Protein AF-J1ENU1-F1 (afdb_monomer)

Radius of gyration: 27.61 Å; Cα contacts (8 Å, |Δi|>4): 133; chains: 1; bounding box: 71×24×98 Å

pLDDT: mean 87.25, std 12.71, range [42.47, 97.62]

Mean predicted aligned error: 8.46 Å

Nearest PDB structures (foldseek):
  3ja6-assembly1_H  TM=2.314E-01  e=5.678E+00  Escherichia coli
  8sfn-assembly1_A  TM=2.269E-01  e=7.300E+00  Acidaminococcus sp. BV3L6

Secondary structure (DSSP, 8-state):
-----PPP---THHHHHHHHHHHHHHHHHHHHHHHHHHHHHHHHHHHHHHHHHHHHHHHHHHHHHHHHHHH--HHHHHHHHHHTHHHHHHHHHHIIIII-SS--HHHHHHHHHHTT--HHHHHHHHHHHHHHTTSHHHHHHHHHHHHHTT-

Structure (mmCIF, N/CA/C/O backbone):
data_AF-J1ENU1-F1
#
_entry.id   AF-J1ENU1-F1
#
loop_
_atom_site.group_PDB
_atom_site.id
_atom_site.type_symbol
_atom_site.label_atom_id
_atom_site.label_alt_id
_atom_site.label_comp_id
_atom_site.label_asym_id
_atom_site.label_entity_id
_atom_site.label_seq_id
_atom_site.pdbx_PDB_ins_code
_atom_site.Cartn_x
_atom_site.Cartn_y
_atom_site.Cartn_z
_atom_site.occupancy
_atom_site.B_iso_or_equiv
_atom_site.auth_seq_id
_atom_site.auth_comp_id
_atom_site.auth_asym_id
_atom_site.auth_atom_id
_atom_site.pdbx_PDB_model_num
ATOM 1 N N . MET A 1 1 ? 49.859 5.579 -69.160 1.00 42.47 1 MET A N 1
ATOM 2 C CA . MET A 1 1 ? 50.572 5.593 -67.866 1.00 42.47 1 MET A CA 1
ATOM 3 C C . MET A 1 1 ? 49.519 5.815 -66.788 1.00 42.47 1 MET A C 1
ATOM 5 O O . MET A 1 1 ? 48.683 6.680 -66.989 1.00 42.47 1 MET A O 1
ATOM 9 N N . SER A 1 2 ? 49.506 4.920 -65.799 1.00 47.88 2 SER A N 1
ATOM 10 C CA . SER A 1 2 ? 48.496 4.591 -64.773 1.00 47.88 2 SER A CA 1
ATOM 11 C C . SER A 1 2 ? 47.288 5.507 -64.508 1.00 47.88 2 SER A C 1
ATOM 13 O O . SER A 1 2 ? 47.422 6.687 -64.205 1.00 47.88 2 SER A O 1
ATOM 15 N N . ASP A 1 3 ? 46.131 4.842 -64.508 1.00 66.38 3 ASP A N 1
ATOM 16 C CA . ASP A 1 3 ? 44.854 5.157 -63.857 1.00 66.38 3 ASP A CA 1
ATOM 17 C C . ASP A 1 3 ? 44.991 5.217 -62.319 1.00 66.38 3 ASP A C 1
ATOM 19 O O . ASP A 1 3 ? 45.797 4.472 -61.753 1.00 66.38 3 ASP A O 1
ATOM 23 N N . ALA A 1 4 ? 44.198 6.078 -61.670 1.00 53.41 4 ALA A N 1
ATOM 24 C CA . ALA A 1 4 ? 43.831 6.009 -60.250 1.00 53.41 4 ALA A CA 1
ATOM 25 C C . ALA A 1 4 ? 42.653 6.967 -59.967 1.00 53.41 4 ALA A C 1
ATOM 27 O O . ALA A 1 4 ? 42.823 8.081 -59.471 1.00 53.41 4 ALA A O 1
ATOM 28 N N . ARG A 1 5 ? 41.431 6.543 -60.309 1.00 57.47 5 ARG A N 1
ATOM 29 C CA . ARG A 1 5 ? 40.201 7.157 -59.783 1.00 57.47 5 ARG A CA 1
ATOM 30 C C . ARG A 1 5 ? 40.070 6.837 -58.290 1.00 57.47 5 ARG A C 1
ATOM 32 O O . ARG A 1 5 ? 39.742 5.712 -57.926 1.00 57.47 5 ARG A O 1
ATOM 39 N N . GLU A 1 6 ? 40.294 7.831 -57.439 1.00 58.16 6 GLU A N 1
ATOM 40 C CA . GLU A 1 6 ? 39.913 7.801 -56.020 1.00 58.16 6 GLU A CA 1
ATOM 41 C C . GLU A 1 6 ? 38.383 7.599 -55.892 1.00 58.16 6 GLU A C 1
ATOM 43 O O . GLU A 1 6 ? 37.619 8.348 -56.513 1.00 58.16 6 GLU A O 1
ATOM 48 N N . PRO A 1 7 ? 37.888 6.597 -55.138 1.00 55.78 7 PRO A N 1
ATOM 49 C CA . PRO A 1 7 ? 36.453 6.369 -55.004 1.00 55.78 7 PRO A CA 1
ATOM 50 C C . PRO A 1 7 ? 35.785 7.436 -54.112 1.00 55.78 7 PRO A C 1
ATOM 52 O O . PRO A 1 7 ? 36.344 7.840 -53.090 1.00 55.78 7 PRO A O 1
ATOM 55 N N . PRO A 1 8 ? 34.556 7.876 -54.445 1.00 55.22 8 PRO A N 1
ATOM 56 C CA . PRO A 1 8 ? 33.894 8.966 -53.746 1.00 55.22 8 PRO A CA 1
ATOM 57 C C . PRO A 1 8 ? 33.355 8.525 -52.376 1.00 55.22 8 PRO A C 1
ATOM 59 O O . PRO A 1 8 ? 32.532 7.619 -52.267 1.00 55.22 8 PRO A O 1
ATOM 62 N N . GLY A 1 9 ? 33.788 9.230 -51.329 1.00 61.16 9 GLY A N 1
ATOM 63 C CA . GLY A 1 9 ? 32.949 9.623 -50.192 1.00 61.16 9 GLY A CA 1
ATOM 64 C C . GLY A 1 9 ? 32.223 8.524 -49.411 1.00 61.16 9 GLY A C 1
ATOM 65 O O . GLY A 1 9 ? 31.003 8.576 -49.273 1.00 61.16 9 GLY A O 1
ATOM 66 N N . GLN A 1 10 ? 32.948 7.602 -48.777 1.00 56.31 10 GLN A N 1
ATOM 67 C CA . GLN A 1 10 ? 32.407 6.892 -47.610 1.00 56.31 10 GLN A CA 1
ATOM 68 C C . GLN A 1 10 ? 32.664 7.743 -46.361 1.00 56.31 10 GLN A C 1
ATOM 70 O O . GLN A 1 10 ? 33.681 7.608 -45.689 1.00 56.31 10 GLN A O 1
ATOM 75 N N . GLY A 1 11 ? 31.773 8.706 -46.107 1.00 59.53 11 GLY A N 1
ATOM 76 C CA . GLY A 1 11 ? 31.971 9.724 -45.074 1.00 59.53 11 GLY A CA 1
ATOM 77 C C . GLY A 1 11 ? 32.189 9.149 -43.658 1.00 59.53 11 GLY A C 1
ATOM 78 O O . GLY A 1 11 ? 31.540 8.162 -43.292 1.00 59.53 11 GLY A O 1
ATOM 79 N N . PRO A 1 12 ? 33.026 9.802 -42.821 1.00 59.28 12 PRO A N 1
ATOM 80 C CA . PRO A 1 12 ? 33.368 9.367 -41.455 1.00 59.28 12 PRO A CA 1
ATOM 81 C C . PRO A 1 12 ? 32.147 9.160 -40.542 1.00 59.28 12 PRO A C 1
ATOM 83 O O . PRO A 1 12 ? 32.208 8.417 -39.565 1.00 59.28 12 PRO A O 1
ATOM 86 N N . LEU A 1 13 ? 31.011 9.754 -40.909 1.00 59.06 13 LEU A N 1
ATOM 87 C CA . LEU A 1 13 ? 29.732 9.682 -40.210 1.00 59.06 13 LEU A CA 1
ATOM 88 C C . LEU A 1 13 ? 29.166 8.253 -40.105 1.00 59.06 13 LEU A C 1
ATOM 90 O O . LEU A 1 13 ? 28.602 7.900 -39.076 1.00 59.06 13 LEU A O 1
ATOM 94 N N . ARG A 1 14 ? 29.329 7.385 -41.116 1.00 64.81 14 ARG A N 1
ATOM 95 C CA . ARG A 1 14 ? 28.786 6.006 -41.051 1.00 64.81 14 ARG A CA 1
ATOM 96 C C . ARG A 1 14 ? 29.570 5.099 -40.095 1.00 64.81 14 ARG A C 1
ATOM 98 O O . ARG A 1 14 ? 28.992 4.185 -39.511 1.00 64.81 14 ARG A O 1
ATOM 105 N N . SER A 1 15 ? 30.867 5.360 -39.927 1.00 64.56 15 SER A N 1
ATOM 106 C CA . SER A 1 15 ? 31.745 4.601 -39.028 1.00 64.56 15 SER A CA 1
ATOM 107 C C . SER A 1 15 ? 31.544 5.009 -37.565 1.00 64.56 15 SER A C 1
ATOM 109 O O . SER A 1 15 ? 31.404 4.149 -36.695 1.00 64.56 15 SER A O 1
ATOM 111 N N . THR A 1 16 ? 31.423 6.314 -37.290 1.00 74.56 16 THR A N 1
ATOM 112 C CA . THR A 1 16 ? 31.177 6.821 -35.931 1.00 74.56 16 THR A CA 1
ATOM 113 C C . THR A 1 16 ? 29.803 6.409 -35.408 1.00 74.56 16 THR A C 1
ATOM 115 O O . THR A 1 16 ? 29.711 5.922 -34.288 1.00 74.56 16 THR A O 1
ATOM 118 N N . LEU A 1 17 ? 28.746 6.480 -36.227 1.00 75.75 17 LEU A N 1
ATOM 119 C CA . LEU A 1 17 ? 27.407 6.005 -35.848 1.00 75.75 17 LEU A CA 1
ATOM 120 C C . LEU A 1 17 ? 27.382 4.515 -35.458 1.00 75.75 17 LEU A C 1
ATOM 122 O O . LEU A 1 17 ? 26.676 4.143 -34.522 1.00 75.75 17 LEU A O 1
ATOM 126 N N . ARG A 1 18 ? 28.186 3.666 -36.115 1.00 80.19 18 ARG A N 1
ATOM 127 C CA . ARG A 1 18 ? 28.277 2.227 -35.808 1.00 80.19 18 ARG A CA 1
ATOM 128 C C . ARG A 1 18 ? 28.936 1.946 -34.453 1.00 80.19 18 ARG A C 1
ATOM 130 O O . ARG A 1 18 ? 28.594 0.958 -33.811 1.00 80.19 18 ARG A O 1
ATOM 137 N N . ILE A 1 19 ? 29.867 2.800 -34.027 1.00 83.88 19 ILE A N 1
ATOM 138 C CA . ILE A 1 19 ? 30.586 2.673 -32.748 1.00 83.88 19 ILE A CA 1
ATOM 139 C C . ILE A 1 19 ? 29.803 3.337 -31.608 1.00 83.88 19 ILE A C 1
ATOM 141 O O . ILE A 1 19 ? 29.757 2.807 -30.501 1.00 83.88 19 ILE A O 1
ATOM 145 N N . THR A 1 20 ? 29.144 4.466 -31.868 1.00 89.69 20 THR A N 1
ATOM 146 C CA . THR A 1 20 ? 28.418 5.227 -30.842 1.00 89.69 20 THR A CA 1
ATOM 147 C C . THR A 1 20 ? 27.091 4.570 -30.446 1.00 89.69 20 THR A C 1
ATOM 149 O O . THR A 1 20 ? 26.687 4.666 -29.290 1.00 89.69 20 THR A O 1
ATOM 152 N N . TRP A 1 21 ? 26.416 3.859 -31.357 1.00 93.69 21 TRP A N 1
ATOM 153 C CA . TRP A 1 21 ? 25.133 3.203 -31.065 1.00 93.69 21 TRP A CA 1
ATOM 154 C C . TRP A 1 21 ? 25.157 2.207 -29.889 1.00 93.69 21 TRP A C 1
ATOM 156 O O . TRP A 1 21 ? 24.310 2.343 -29.007 1.00 93.69 21 TRP A O 1
ATOM 166 N N . PRO A 1 22 ? 26.093 1.236 -29.795 1.00 94.00 22 PRO A N 1
ATOM 167 C CA . PRO A 1 22 ? 26.141 0.332 -28.643 1.00 94.00 22 PRO A CA 1
ATOM 168 C C . PRO A 1 22 ? 26.414 1.069 -27.325 1.00 94.00 22 PRO A C 1
ATOM 170 O O . PRO A 1 22 ? 25.898 0.661 -26.288 1.00 94.00 22 PRO A O 1
ATOM 173 N N . PHE A 1 23 ? 27.166 2.174 -27.353 1.00 94.06 23 PHE A N 1
ATOM 174 C CA . PHE A 1 23 ? 27.380 3.002 -26.166 1.00 94.06 23 PHE A CA 1
ATOM 175 C C . PHE A 1 23 ? 26.090 3.709 -25.733 1.00 94.06 23 PHE A C 1
ATOM 177 O O . PHE A 1 23 ? 25.726 3.650 -24.562 1.00 94.06 23 PHE A O 1
ATOM 184 N N . LEU A 1 24 ? 25.350 4.302 -26.677 1.00 95.06 24 LEU A N 1
ATOM 185 C CA . LEU A 1 24 ? 24.036 4.894 -26.402 1.00 95.06 24 LEU A CA 1
ATOM 186 C C . LEU A 1 24 ? 23.049 3.852 -25.871 1.00 95.06 24 LEU A C 1
ATOM 188 O O . LEU A 1 24 ? 22.364 4.108 -24.886 1.00 95.06 24 LEU A O 1
ATOM 192 N N . LEU A 1 25 ? 23.018 2.663 -26.476 1.00 96.19 25 LEU A N 1
ATOM 193 C CA . LEU A 1 25 ? 22.193 1.554 -26.009 1.00 96.19 25 LEU A CA 1
ATOM 194 C C . LEU A 1 25 ? 22.558 1.161 -24.574 1.00 96.19 25 LEU A C 1
ATOM 196 O O . LEU A 1 25 ? 21.671 0.984 -23.746 1.00 96.19 25 LEU A O 1
ATOM 200 N N . MET A 1 26 ? 23.850 1.067 -24.258 1.00 96.94 26 MET A N 1
ATOM 201 C CA . MET A 1 26 ? 24.306 0.744 -22.908 1.00 96.94 26 MET A CA 1
ATOM 202 C C . MET A 1 26 ? 23.922 1.826 -21.894 1.00 96.94 26 MET A C 1
ATOM 204 O O . MET A 1 26 ? 23.435 1.494 -20.818 1.00 96.94 26 MET A O 1
ATOM 208 N N . VAL A 1 27 ? 24.066 3.109 -22.239 1.00 96.94 27 VAL A N 1
ATOM 209 C CA . VAL A 1 27 ? 23.625 4.221 -21.382 1.00 96.94 27 VAL A CA 1
ATOM 210 C C . VAL A 1 27 ? 22.114 4.166 -21.146 1.00 96.94 27 VAL A C 1
ATOM 212 O O . VAL A 1 27 ? 21.674 4.318 -20.010 1.00 96.94 27 VAL A O 1
ATOM 215 N N . LEU A 1 28 ? 21.320 3.886 -22.183 1.00 97.44 28 LEU A N 1
ATOM 216 C CA . LEU A 1 28 ? 19.869 3.727 -22.057 1.00 97.44 28 LEU A CA 1
ATOM 217 C C . LEU A 1 28 ? 19.495 2.529 -21.174 1.00 97.44 28 LEU A C 1
ATOM 219 O O . LEU A 1 28 ? 18.604 2.652 -20.337 1.00 97.44 28 LEU A O 1
ATOM 223 N N . LEU A 1 29 ? 20.187 1.395 -21.312 1.00 97.62 29 LEU A N 1
ATOM 224 C CA . LEU A 1 29 ? 19.973 0.215 -20.468 1.00 97.62 29 LEU A CA 1
ATOM 225 C C . LEU A 1 29 ? 20.330 0.489 -19.002 1.00 97.62 29 LEU A C 1
ATOM 227 O O . LEU A 1 29 ? 19.578 0.107 -18.108 1.00 97.62 29 LEU A O 1
ATOM 231 N N . LEU A 1 30 ? 21.445 1.178 -18.748 1.00 97.44 30 LEU A N 1
ATOM 232 C CA . LEU A 1 30 ? 21.849 1.578 -17.399 1.00 97.44 30 LEU A CA 1
ATOM 233 C C . LEU A 1 30 ? 20.842 2.548 -16.779 1.00 97.44 30 LEU A C 1
ATOM 235 O O . LEU A 1 30 ? 20.442 2.353 -15.633 1.00 97.44 30 LEU A O 1
ATOM 239 N N . ALA A 1 31 ? 20.391 3.549 -17.540 1.00 97.62 31 ALA A N 1
ATOM 240 C CA . ALA A 1 31 ? 19.368 4.487 -17.093 1.00 97.62 31 ALA A CA 1
ATOM 241 C C . ALA A 1 31 ? 18.053 3.764 -16.771 1.00 97.62 31 ALA A C 1
ATOM 243 O O . ALA A 1 31 ? 17.496 3.967 -15.697 1.00 97.62 31 ALA A O 1
ATOM 244 N N . ALA A 1 32 ? 17.600 2.859 -17.643 1.00 97.06 32 ALA A N 1
ATOM 245 C CA . ALA A 1 32 ? 16.401 2.058 -17.409 1.00 97.06 32 ALA A CA 1
ATOM 246 C C . ALA A 1 32 ? 16.527 1.177 -16.155 1.00 97.06 32 ALA A C 1
ATOM 248 O O . ALA A 1 32 ? 15.591 1.102 -15.360 1.00 97.06 32 ALA A O 1
ATOM 249 N N . CYS A 1 33 ? 17.688 0.551 -15.941 1.00 97.31 33 CYS A N 1
ATOM 250 C CA . CYS A 1 33 ? 17.962 -0.252 -14.750 1.00 97.31 33 CYS A CA 1
ATOM 251 C C . CYS A 1 33 ? 17.932 0.602 -13.471 1.00 97.31 33 CYS A C 1
ATOM 253 O O . CYS A 1 33 ? 17.268 0.242 -12.498 1.00 97.31 33 CYS A O 1
ATOM 255 N N . ALA A 1 34 ? 18.578 1.771 -13.490 1.00 96.75 34 ALA A N 1
ATOM 256 C CA . ALA A 1 34 ? 18.569 2.709 -12.371 1.00 96.75 34 ALA A CA 1
ATOM 257 C C . ALA A 1 34 ? 17.148 3.202 -12.055 1.00 96.75 34 ALA A C 1
ATOM 259 O O . ALA A 1 34 ? 16.723 3.164 -10.900 1.00 96.75 34 ALA A O 1
ATOM 260 N N . SER A 1 35 ? 16.380 3.596 -13.075 1.00 94.88 35 SER A N 1
ATOM 261 C CA . SER A 1 35 ? 14.980 3.998 -12.917 1.00 94.88 35 SER A CA 1
ATOM 262 C C . SER A 1 35 ? 14.117 2.866 -12.357 1.00 94.88 35 SER A C 1
ATOM 264 O O . SER A 1 35 ? 13.337 3.098 -11.437 1.00 94.88 35 SER A O 1
ATOM 266 N N . GLY A 1 36 ? 14.288 1.636 -12.850 1.00 93.00 36 GLY A N 1
ATOM 267 C CA . GLY A 1 36 ? 13.590 0.462 -12.327 1.00 93.00 36 GLY A CA 1
ATOM 268 C C . GLY A 1 36 ? 13.918 0.193 -10.857 1.00 93.00 36 GLY A C 1
ATOM 269 O O . GLY A 1 36 ? 13.013 -0.033 -10.059 1.00 93.00 36 GLY A O 1
ATOM 270 N N . SER A 1 37 ? 15.192 0.298 -10.469 1.00 93.62 37 SER A N 1
ATOM 271 C CA . SER A 1 37 ? 15.613 0.149 -9.071 1.00 93.62 37 SER A CA 1
ATOM 272 C C . SER A 1 37 ? 14.979 1.201 -8.159 1.00 93.62 37 SER A C 1
ATOM 274 O O . SER A 1 37 ? 14.530 0.869 -7.062 1.00 93.62 37 SER A O 1
ATOM 276 N N . LEU A 1 38 ? 14.926 2.463 -8.597 1.00 93.50 38 LEU A N 1
ATOM 277 C CA . LEU A 1 38 ? 14.278 3.537 -7.839 1.00 93.50 38 LEU A CA 1
ATOM 278 C C . LEU A 1 38 ? 12.770 3.304 -7.710 1.00 93.50 38 LEU A C 1
ATOM 280 O O . LEU A 1 38 ? 12.202 3.531 -6.643 1.00 93.50 38 LEU A O 1
ATOM 284 N N . TYR A 1 39 ? 12.133 2.802 -8.768 1.00 93.44 39 TYR A N 1
ATOM 285 C CA . TYR A 1 39 ? 10.710 2.481 -8.750 1.00 93.44 39 TYR A CA 1
ATOM 286 C C . TYR A 1 39 ? 10.391 1.351 -7.764 1.00 93.44 39 TYR A C 1
ATOM 288 O O . TYR A 1 39 ? 9.486 1.492 -6.944 1.00 93.44 39 TYR A O 1
ATOM 296 N N . VAL A 1 40 ? 11.175 0.266 -7.777 1.00 91.75 40 VAL A N 1
ATOM 297 C CA . VAL A 1 40 ? 11.038 -0.837 -6.810 1.00 91.75 40 VAL A CA 1
ATOM 298 C C . VAL A 1 40 ? 11.233 -0.333 -5.381 1.00 91.75 40 VAL A C 1
ATOM 300 O O . VAL A 1 40 ? 10.439 -0.669 -4.507 1.00 91.75 40 VAL A O 1
ATOM 303 N N . LEU A 1 41 ? 12.244 0.505 -5.136 1.00 92.44 41 LEU A N 1
ATOM 304 C CA . LEU A 1 41 ? 12.476 1.083 -3.812 1.00 92.44 41 LEU A CA 1
ATOM 305 C C . LEU A 1 41 ? 11.284 1.930 -3.342 1.00 92.44 41 LEU A C 1
ATOM 307 O O . LEU A 1 41 ? 10.864 1.805 -2.191 1.00 92.44 41 LEU A O 1
ATOM 311 N N . SER A 1 42 ? 10.714 2.755 -4.227 1.00 92.62 42 SER A N 1
ATOM 312 C CA . SER A 1 42 ? 9.515 3.540 -3.916 1.00 92.62 42 SER A CA 1
ATOM 313 C C . SER A 1 42 ? 8.325 2.641 -3.583 1.00 92.62 42 SER A C 1
ATOM 315 O O . SER A 1 42 ? 7.638 2.875 -2.592 1.00 92.62 42 SER A O 1
ATOM 317 N N . ALA A 1 43 ? 8.134 1.569 -4.352 1.00 93.62 43 ALA A N 1
ATOM 318 C CA . ALA A 1 43 ? 7.052 0.619 -4.141 1.00 93.62 43 ALA A CA 1
ATOM 319 C C . ALA A 1 43 ? 7.181 -0.147 -2.814 1.00 93.62 43 ALA A C 1
ATOM 321 O O . ALA A 1 43 ? 6.200 -0.325 -2.095 1.00 93.62 43 ALA A O 1
ATOM 322 N N . VAL A 1 44 ? 8.396 -0.570 -2.451 1.00 91.88 44 VAL A N 1
ATOM 323 C CA . VAL A 1 44 ? 8.659 -1.223 -1.159 1.00 91.88 44 VAL A CA 1
ATOM 324 C C . VAL A 1 44 ? 8.428 -0.250 -0.004 1.00 91.88 44 VAL A C 1
ATOM 326 O O . VAL A 1 44 ? 7.813 -0.624 0.992 1.00 91.88 44 VAL A O 1
ATOM 329 N N . ARG A 1 45 ? 8.859 1.012 -0.136 1.00 93.00 45 ARG A N 1
ATOM 330 C CA . ARG A 1 45 ? 8.577 2.054 0.864 1.00 93.00 45 ARG A CA 1
ATOM 331 C C . ARG A 1 45 ? 7.071 2.242 1.057 1.00 93.00 45 ARG A C 1
ATOM 333 O O . ARG A 1 45 ? 6.625 2.299 2.200 1.00 93.00 45 ARG A O 1
ATOM 340 N N . ALA A 1 46 ? 6.312 2.313 -0.036 1.00 93.44 46 ALA A N 1
ATOM 341 C CA . ALA A 1 46 ? 4.856 2.413 -0.008 1.00 93.44 46 ALA A CA 1
ATOM 342 C C . ALA A 1 46 ? 4.224 1.234 0.745 1.00 93.44 46 ALA A C 1
ATOM 344 O O . ALA A 1 46 ? 3.410 1.427 1.641 1.00 93.44 46 ALA A O 1
ATOM 345 N N . PHE A 1 47 ? 4.664 0.014 0.434 1.00 92.00 47 PHE A N 1
ATOM 346 C CA . PHE A 1 47 ? 4.171 -1.209 1.063 1.00 92.00 47 PHE A CA 1
ATOM 347 C C . PHE A 1 47 ? 4.416 -1.248 2.574 1.00 92.00 47 PHE A C 1
ATOM 349 O O . PHE A 1 47 ? 3.488 -1.500 3.338 1.00 92.00 47 PHE A O 1
ATOM 356 N N . VAL A 1 48 ? 5.638 -0.942 3.014 1.00 90.94 48 VAL A N 1
ATOM 357 C CA . VAL A 1 48 ? 5.983 -0.928 4.446 1.00 90.94 48 VAL A CA 1
ATOM 358 C C . VAL A 1 48 ? 5.240 0.189 5.187 1.00 90.94 48 VAL A C 1
ATOM 360 O O . VAL A 1 48 ? 4.812 0.003 6.327 1.00 90.94 48 VAL A O 1
ATOM 363 N N . ALA A 1 49 ? 5.053 1.350 4.550 1.00 91.31 49 ALA A N 1
ATOM 364 C CA . ALA A 1 49 ? 4.255 2.432 5.121 1.00 91.31 49 ALA A CA 1
ATOM 365 C C . ALA A 1 49 ? 2.791 2.002 5.326 1.00 91.31 49 ALA A C 1
ATOM 367 O O . ALA A 1 49 ? 2.261 2.181 6.424 1.00 91.31 49 ALA A O 1
ATOM 368 N N . GLY A 1 50 ? 2.181 1.367 4.320 1.00 91.50 50 GLY A N 1
ATOM 369 C CA . GLY A 1 50 ? 0.837 0.796 4.417 1.00 91.50 50 GLY A CA 1
ATOM 370 C C . GLY A 1 50 ? 0.717 -0.266 5.514 1.00 91.50 50 GLY A C 1
ATOM 371 O O . GLY A 1 50 ? -0.192 -0.206 6.334 1.00 91.50 50 GLY A O 1
ATOM 372 N N . GLU A 1 51 ? 1.677 -1.189 5.621 1.00 90.12 51 GLU A N 1
ATOM 373 C CA . GLU A 1 51 ? 1.684 -2.214 6.678 1.00 90.12 51 GLU A CA 1
ATOM 374 C C . GLU A 1 51 ? 1.733 -1.609 8.094 1.00 90.12 51 GLU A C 1
ATOM 376 O O . GLU A 1 51 ? 1.063 -2.086 9.019 1.00 90.12 51 GLU A O 1
ATOM 381 N N . SER A 1 52 ? 2.510 -0.538 8.269 1.00 91.94 52 SER A N 1
ATOM 382 C CA . SER A 1 52 ? 2.596 0.192 9.535 1.00 91.94 52 SER A CA 1
ATOM 383 C C . SER A 1 52 ? 1.254 0.831 9.911 1.00 91.94 52 SER A C 1
ATOM 385 O O . SER A 1 52 ? 0.805 0.702 11.056 1.00 91.94 52 SER A O 1
ATOM 387 N N . LEU A 1 53 ? 0.581 1.462 8.941 1.00 91.56 53 LEU A N 1
ATOM 388 C CA . LEU A 1 53 ? -0.750 2.052 9.118 1.00 91.56 53 LEU A CA 1
ATOM 389 C C . LEU A 1 53 ? -1.790 0.986 9.465 1.00 91.56 53 LEU A C 1
ATOM 391 O O . LEU A 1 53 ? -2.516 1.143 10.448 1.00 91.56 53 LEU A O 1
ATOM 395 N N . TRP A 1 54 ? -1.791 -0.132 8.739 1.00 91.62 54 TRP A N 1
ATOM 396 C CA . TRP A 1 54 ? -2.664 -1.270 9.011 1.00 91.62 54 TRP A CA 1
ATOM 397 C C . TRP A 1 54 ? -2.487 -1.794 10.440 1.00 91.62 54 TRP A C 1
ATOM 399 O O . TRP A 1 54 ? -3.455 -1.933 11.190 1.00 91.62 54 TRP A O 1
ATOM 409 N N . THR A 1 55 ? -1.237 -2.026 10.856 1.00 90.31 55 THR A N 1
ATOM 410 C CA . THR A 1 55 ? -0.913 -2.551 12.192 1.00 90.31 55 THR A CA 1
ATOM 411 C C . THR A 1 55 ? -1.355 -1.591 13.291 1.00 90.31 55 THR A C 1
ATOM 413 O O . THR A 1 55 ? -1.860 -2.017 14.333 1.00 90.31 55 THR A O 1
ATOM 416 N N . LYS A 1 56 ? -1.167 -0.286 13.077 1.00 93.12 56 LYS A N 1
ATOM 417 C CA . LYS A 1 56 ? -1.626 0.745 14.007 1.00 93.12 56 LYS A CA 1
ATOM 418 C C . LYS A 1 56 ? -3.153 0.760 14.097 1.00 93.12 56 LYS A C 1
ATOM 420 O O . LYS A 1 56 ? -3.681 0.660 15.200 1.00 93.12 56 LYS A O 1
ATOM 425 N N . GLY A 1 57 ? -3.847 0.817 12.960 1.00 92.69 57 GLY A N 1
ATOM 426 C CA . GLY A 1 57 ? -5.311 0.829 12.904 1.00 92.69 57 GLY A CA 1
ATOM 427 C C . GLY A 1 57 ? -5.930 -0.401 13.567 1.00 92.69 57 GLY A C 1
ATOM 428 O O . GLY A 1 57 ? -6.860 -0.272 14.358 1.00 92.69 57 GLY A O 1
ATOM 429 N N . GLN A 1 58 ? -5.360 -1.589 13.338 1.00 93.50 58 GLN A N 1
ATOM 430 C CA . GLN A 1 58 ? -5.795 -2.823 13.994 1.00 93.50 58 GLN A CA 1
ATOM 431 C C . GLN A 1 58 ? -5.636 -2.749 15.521 1.00 93.50 58 GLN A C 1
ATOM 433 O O . GLN A 1 58 ? -6.573 -3.070 16.255 1.00 93.50 58 GLN A O 1
ATOM 438 N N . LYS A 1 59 ? -4.465 -2.325 16.015 1.00 94.62 59 LYS A N 1
ATOM 439 C CA . LYS A 1 59 ? -4.205 -2.208 17.460 1.00 94.62 59 LYS A CA 1
ATOM 440 C C . LYS A 1 59 ? -5.139 -1.200 18.122 1.00 94.62 59 LYS A C 1
ATOM 442 O O . LYS A 1 59 ? -5.716 -1.507 19.164 1.00 94.62 59 LYS A O 1
ATOM 447 N N . ASP A 1 60 ? -5.319 -0.039 17.500 1.00 95.31 60 ASP A N 1
ATOM 448 C CA . ASP A 1 60 ? -6.216 1.005 17.995 1.00 95.31 60 ASP A CA 1
ATOM 449 C C . ASP A 1 60 ? -7.671 0.511 18.000 1.00 95.31 60 ASP A C 1
ATOM 451 O O . ASP A 1 60 ? -8.393 0.708 18.978 1.00 95.31 60 ASP A O 1
ATOM 455 N N . ALA A 1 61 ? -8.097 -0.204 16.955 1.00 94.31 61 ALA A N 1
ATOM 456 C CA . ALA A 1 61 ? -9.429 -0.789 16.885 1.00 94.31 61 ALA A CA 1
ATOM 457 C C . ALA A 1 61 ? -9.673 -1.783 18.032 1.00 94.31 61 ALA A C 1
ATOM 459 O O . ALA A 1 61 ? -10.667 -1.659 18.747 1.00 94.31 61 ALA A O 1
ATOM 460 N N . ILE A 1 62 ? -8.749 -2.719 18.267 1.00 94.56 62 ILE A N 1
ATOM 461 C CA . ILE A 1 62 ? -8.862 -3.681 19.375 1.00 94.56 62 ILE A CA 1
ATOM 462 C C . ILE A 1 62 ? -8.938 -2.949 20.720 1.00 94.56 62 ILE A C 1
ATOM 464 O O . ILE A 1 62 ? -9.812 -3.250 21.530 1.00 94.56 62 ILE A O 1
ATOM 468 N N . TYR A 1 63 ? -8.075 -1.953 20.940 1.00 96.31 63 TYR A N 1
ATOM 469 C CA . TYR A 1 63 ? -8.063 -1.167 22.174 1.00 96.31 63 TYR A CA 1
ATOM 470 C C . TYR A 1 63 ? -9.402 -0.462 22.436 1.00 96.31 63 TYR A C 1
ATOM 472 O O . TYR A 1 63 ? -9.956 -0.539 23.535 1.00 96.31 63 TYR A O 1
ATOM 480 N N . PHE A 1 64 ? -9.950 0.223 21.431 1.00 96.62 64 PHE A N 1
ATOM 481 C CA . PHE A 1 64 ? -11.208 0.948 21.593 1.00 96.62 64 PHE A CA 1
ATOM 482 C C . PHE A 1 64 ? -12.419 0.024 21.708 1.00 96.62 64 PHE A C 1
ATOM 484 O O . PHE A 1 64 ? -13.369 0.357 22.422 1.00 96.62 64 PHE A O 1
ATOM 491 N N . LEU A 1 65 ? -12.379 -1.140 21.061 1.00 95.38 65 LEU A N 1
ATOM 492 C CA . LEU A 1 65 ? -13.421 -2.149 21.191 1.00 95.38 65 LEU A CA 1
ATOM 493 C C . LEU A 1 65 ? -13.439 -2.765 22.596 1.00 95.38 65 LEU A C 1
ATOM 495 O O . LEU A 1 65 ? -14.510 -2.871 23.191 1.00 95.38 65 LEU A O 1
ATOM 499 N N . ASP A 1 66 ? -12.273 -3.095 23.154 1.00 96.38 66 ASP A N 1
ATOM 500 C CA . ASP A 1 66 ? -12.140 -3.582 24.533 1.00 96.38 66 ASP A CA 1
ATOM 501 C C . ASP A 1 66 ? -12.661 -2.547 25.541 1.00 96.38 66 ASP A C 1
ATOM 503 O O . ASP A 1 66 ? -13.502 -2.836 26.397 1.00 96.38 66 ASP A O 1
ATOM 507 N N . ARG A 1 67 ? -12.273 -1.280 25.357 1.00 96.12 67 ARG A N 1
ATOM 508 C CA . ARG A 1 67 ? -12.781 -0.175 26.174 1.00 96.12 67 ARG A CA 1
ATOM 509 C C . ARG A 1 67 ? -14.298 -0.023 26.070 1.00 96.12 67 ARG A C 1
ATOM 511 O O . ARG A 1 67 ? -14.946 0.267 27.079 1.00 96.12 67 ARG A O 1
ATOM 518 N N . TYR A 1 68 ? -14.876 -0.192 24.883 1.00 96.38 68 TYR A N 1
ATOM 519 C CA . TYR A 1 68 ? -16.327 -0.175 24.710 1.00 96.38 68 TYR A CA 1
ATOM 520 C C . TYR A 1 68 ? -16.991 -1.343 25.443 1.00 96.38 68 TYR A C 1
ATOM 522 O O . TYR A 1 68 ? -17.956 -1.116 26.167 1.00 96.38 68 TYR A O 1
ATOM 530 N N . ALA A 1 69 ? -16.449 -2.557 25.339 1.00 95.94 69 ALA A N 1
ATOM 531 C CA . ALA A 1 69 ? -16.973 -3.726 26.042 1.00 95.94 69 ALA A CA 1
ATOM 532 C C . ALA A 1 69 ? -16.954 -3.546 27.571 1.00 95.94 69 ALA A C 1
ATOM 534 O O . ALA A 1 69 ? -17.904 -3.930 28.249 1.00 95.94 69 ALA A O 1
ATOM 535 N N . ALA A 1 70 ? -15.911 -2.906 28.109 1.00 96.56 70 ALA A N 1
ATOM 536 C CA . ALA A 1 70 ? -15.784 -2.647 29.541 1.00 96.56 70 ALA A CA 1
ATOM 537 C C . ALA A 1 70 ? -16.686 -1.509 30.056 1.00 96.56 70 ALA A C 1
ATOM 539 O O . ALA A 1 70 ? -17.095 -1.528 31.215 1.00 96.56 70 ALA A O 1
ATOM 540 N N . THR A 1 71 ? -16.966 -0.492 29.233 1.00 95.69 71 THR A N 1
ATOM 541 C CA . THR A 1 71 ? -17.595 0.763 29.702 1.00 95.69 71 THR A CA 1
ATOM 542 C C . THR A 1 71 ? -18.967 1.059 29.101 1.00 95.69 71 THR A C 1
ATOM 544 O O . THR A 1 71 ? -19.673 1.928 29.606 1.00 95.69 71 THR A O 1
ATOM 547 N N . GLY A 1 72 ? -19.333 0.411 27.996 1.00 94.12 72 GLY A N 1
ATOM 548 C CA . GLY A 1 72 ? -20.498 0.765 27.183 1.00 94.12 72 GLY A CA 1
ATOM 549 C C . GLY A 1 72 ? -20.414 2.151 26.524 1.00 94.12 72 GLY A C 1
ATOM 550 O O . GLY A 1 72 ? -21.421 2.635 26.013 1.00 94.12 72 GLY A O 1
ATOM 551 N N . SER A 1 73 ? -19.248 2.813 26.538 1.00 96.00 73 SER A N 1
ATOM 552 C CA . SER A 1 73 ? -19.086 4.204 26.091 1.00 96.00 73 SER A CA 1
ATOM 553 C C . SER A 1 73 ? -19.282 4.375 24.573 1.00 96.00 73 SER A C 1
ATOM 555 O O . SER A 1 73 ? -18.478 3.855 23.793 1.00 96.00 73 SER A O 1
ATOM 557 N N . PRO A 1 74 ? -20.263 5.177 24.120 1.00 95.12 74 PRO A N 1
ATOM 558 C CA . PRO A 1 74 ? -20.455 5.456 22.695 1.00 95.12 74 PRO A CA 1
ATOM 559 C C . PRO A 1 74 ? -19.221 6.075 22.018 1.00 95.12 74 PRO A C 1
ATOM 561 O O . PRO A 1 74 ? -18.940 5.776 20.858 1.00 95.12 74 PRO A O 1
ATOM 564 N N . ASP A 1 75 ? -18.440 6.875 22.749 1.00 96.81 75 ASP A N 1
ATOM 565 C CA . ASP A 1 75 ? -17.217 7.504 22.237 1.00 96.81 75 ASP A CA 1
ATOM 566 C C . ASP A 1 75 ? -16.111 6.482 21.956 1.00 96.81 75 ASP A C 1
ATOM 568 O O . ASP A 1 75 ? -15.351 6.624 20.996 1.00 96.81 75 ASP A O 1
ATOM 572 N N . ALA A 1 76 ? -16.009 5.432 22.779 1.00 95.62 76 ALA A N 1
ATOM 573 C CA . ALA A 1 76 ? -15.080 4.333 22.526 1.00 95.62 76 ALA A CA 1
ATOM 574 C C . ALA A 1 76 ? -15.480 3.581 21.248 1.00 95.62 76 ALA A C 1
ATOM 576 O O . ALA A 1 76 ? -14.633 3.310 20.398 1.00 95.62 76 ALA A O 1
ATOM 577 N N . TYR A 1 77 ? -16.777 3.339 21.048 1.00 95.62 77 TYR A N 1
ATOM 578 C CA . TYR A 1 77 ? -17.269 2.708 19.824 1.00 95.62 77 TYR A CA 1
ATOM 579 C C . TYR A 1 77 ? -17.030 3.567 18.570 1.00 95.62 77 TYR A C 1
ATOM 581 O O . TYR A 1 77 ? -16.615 3.049 17.531 1.00 95.62 77 TYR A O 1
ATOM 589 N N . ALA A 1 78 ? -17.220 4.886 18.661 1.00 97.06 78 ALA A N 1
ATOM 590 C CA . ALA A 1 78 ? -16.912 5.807 17.567 1.00 97.06 78 ALA A CA 1
ATOM 591 C C . ALA A 1 78 ? -15.414 5.790 17.202 1.00 97.06 78 ALA A C 1
ATOM 593 O O . ALA A 1 78 ? -15.062 5.783 16.020 1.00 97.06 78 ALA A O 1
ATOM 594 N N . GLN A 1 79 ? -14.528 5.724 18.201 1.00 96.62 79 GLN A N 1
ATOM 595 C CA . GLN A 1 79 ? -13.083 5.621 17.977 1.00 96.62 79 GLN A CA 1
ATOM 596 C C . GLN A 1 79 ? -12.680 4.278 17.359 1.00 96.62 79 GLN A C 1
ATOM 598 O O . GLN A 1 79 ? -11.897 4.272 16.411 1.00 96.62 79 GLN A O 1
ATOM 603 N N . PHE A 1 80 ? -13.274 3.164 17.799 1.00 95.62 80 PHE A N 1
ATOM 604 C CA . PHE A 1 80 ? -13.122 1.863 17.135 1.00 95.62 80 PHE A CA 1
ATOM 605 C C . PHE A 1 80 ? -13.512 1.946 15.655 1.00 95.62 80 PHE A C 1
ATOM 607 O O . PHE A 1 80 ? -12.745 1.556 14.775 1.00 95.62 80 PHE A O 1
ATOM 614 N N . ARG A 1 81 ? -14.687 2.521 15.374 1.00 95.50 81 ARG A N 1
ATOM 615 C CA . ARG A 1 81 ? -15.231 2.674 14.020 1.00 95.50 81 ARG A CA 1
ATOM 616 C C . ARG A 1 81 ? -14.332 3.481 13.092 1.00 95.50 81 ARG A C 1
ATOM 618 O O . ARG A 1 81 ? -14.358 3.207 11.892 1.00 95.50 81 ARG A O 1
ATOM 625 N N . LYS A 1 82 ? -13.584 4.441 13.639 1.00 94.69 82 LYS A N 1
ATOM 626 C CA . LYS A 1 82 ? -12.571 5.217 12.922 1.00 94.69 82 LYS A CA 1
ATOM 627 C C . LYS A 1 82 ? -11.280 4.419 12.731 1.00 94.69 82 LYS A C 1
ATOM 629 O O . LYS A 1 82 ? -10.769 4.369 11.622 1.00 94.69 82 LYS A O 1
ATOM 634 N N . ALA A 1 83 ? -10.780 3.775 13.784 1.00 94.38 83 ALA A N 1
ATOM 635 C CA . ALA A 1 83 ? -9.524 3.025 13.749 1.00 94.38 83 ALA A CA 1
ATOM 636 C C . ALA A 1 83 ? -9.565 1.822 12.793 1.00 94.38 83 ALA A C 1
ATOM 638 O O . ALA A 1 83 ? -8.575 1.522 12.134 1.00 94.38 83 ALA A O 1
ATOM 639 N N . ILE A 1 84 ? -10.720 1.159 12.681 1.00 94.75 84 ILE A N 1
ATOM 640 C CA . ILE A 1 84 ? -10.894 -0.003 11.801 1.00 94.75 84 ILE A CA 1
ATOM 641 C C . ILE A 1 84 ? -11.052 0.376 10.318 1.00 94.75 84 ILE A C 1
ATOM 643 O O . ILE A 1 84 ? -11.008 -0.501 9.458 1.00 94.75 84 ILE A O 1
ATOM 647 N N . ASP A 1 85 ? -11.240 1.659 9.993 1.00 93.50 85 ASP A N 1
ATOM 648 C CA . ASP A 1 85 ? -11.556 2.085 8.626 1.00 93.50 85 ASP A CA 1
ATOM 649 C C . ASP A 1 85 ? -10.405 1.832 7.646 1.00 93.50 85 ASP A C 1
ATOM 651 O O . ASP A 1 85 ? -10.621 1.214 6.602 1.00 93.50 85 ASP A O 1
ATOM 655 N N . ALA A 1 86 ? -9.182 2.219 8.025 1.00 91.50 86 ALA A N 1
ATOM 656 C CA . ALA A 1 86 ? -7.987 1.990 7.219 1.00 91.50 86 ALA A CA 1
ATOM 657 C C . ALA A 1 86 ? -7.696 0.487 7.006 1.00 91.50 86 ALA A C 1
ATOM 659 O O . ALA A 1 86 ? -7.596 0.072 5.849 1.00 91.50 86 ALA A O 1
ATOM 660 N N . PRO A 1 87 ? -7.694 -0.379 8.048 1.00 93.12 87 PRO A N 1
ATOM 661 C CA . PRO A 1 87 ? -7.584 -1.827 7.861 1.00 93.12 87 PRO A CA 1
ATOM 662 C C . PRO A 1 87 ? -8.626 -2.434 6.912 1.00 93.12 87 PRO A C 1
ATOM 664 O O . PRO A 1 87 ? -8.307 -3.336 6.132 1.00 93.12 87 PRO A O 1
ATOM 667 N N . LEU A 1 88 ? -9.873 -1.948 6.951 1.00 93.94 88 LEU A N 1
ATOM 668 C CA . LEU A 1 88 ? -10.923 -2.394 6.031 1.00 93.94 88 LEU A CA 1
ATOM 669 C C . LEU A 1 88 ? -10.698 -1.889 4.601 1.00 93.94 88 LEU A C 1
ATOM 671 O O . LEU A 1 88 ? -11.001 -2.618 3.655 1.00 93.94 88 LEU A O 1
ATOM 675 N N . GLY A 1 89 ? -10.161 -0.678 4.437 1.00 94.25 89 GLY A N 1
ATOM 676 C CA . GLY A 1 89 ? -9.715 -0.147 3.149 1.00 94.25 89 GLY A CA 1
ATOM 677 C C . GLY A 1 89 ? -8.641 -1.027 2.514 1.00 94.25 89 GLY A C 1
ATOM 678 O O . GLY A 1 89 ? -8.824 -1.506 1.394 1.00 94.25 89 GLY A O 1
ATOM 679 N N . ASP A 1 90 ? -7.586 -1.348 3.265 1.00 92.38 90 ASP A N 1
ATOM 680 C CA . ASP A 1 90 ? -6.507 -2.230 2.802 1.00 92.38 90 ASP A CA 1
ATOM 681 C C . ASP A 1 90 ? -7.007 -3.640 2.469 1.00 92.38 90 ASP A C 1
ATOM 683 O O . ASP A 1 90 ? -6.566 -4.259 1.496 1.00 92.38 90 ASP A O 1
ATOM 687 N N . LYS A 1 91 ? -7.958 -4.169 3.251 1.00 92.56 91 LYS A N 1
ATOM 688 C CA . LYS A 1 91 ? -8.622 -5.441 2.938 1.00 92.56 91 LYS A CA 1
ATOM 689 C C . LYS A 1 91 ? -9.366 -5.365 1.609 1.00 92.56 91 LYS A C 1
ATOM 691 O O . LYS A 1 91 ? -9.153 -6.222 0.754 1.00 92.56 91 LYS A O 1
ATOM 696 N N . ALA A 1 92 ? -10.203 -4.345 1.415 1.00 94.38 92 ALA A N 1
ATOM 697 C CA . ALA A 1 92 ? -10.940 -4.152 0.168 1.00 94.38 92 ALA A CA 1
ATOM 698 C C . ALA A 1 92 ? -9.990 -4.031 -1.034 1.00 94.38 92 ALA A C 1
ATOM 700 O O . ALA A 1 92 ? -10.218 -4.666 -2.063 1.00 94.38 92 ALA A O 1
ATOM 701 N N . ALA A 1 93 ? -8.884 -3.302 -0.867 1.00 94.88 93 ALA A N 1
ATOM 702 C CA . ALA A 1 93 ? -7.869 -3.136 -1.897 1.00 94.88 93 ALA A CA 1
ATOM 703 C C . ALA A 1 93 ? -7.260 -4.472 -2.340 1.00 94.88 93 ALA A C 1
ATOM 705 O O . ALA A 1 93 ? -7.147 -4.761 -3.532 1.00 94.88 93 ALA A O 1
ATOM 706 N N . ARG A 1 94 ? -6.892 -5.316 -1.369 1.00 91.69 94 ARG A N 1
ATOM 707 C CA . ARG A 1 94 ? -6.324 -6.644 -1.630 1.00 91.69 94 ARG A CA 1
ATOM 708 C C . ARG A 1 94 ? -7.317 -7.584 -2.287 1.00 91.69 94 ARG A C 1
ATOM 710 O O . ARG A 1 94 ? -6.930 -8.282 -3.217 1.00 91.69 94 ARG A O 1
ATOM 717 N N . LEU A 1 95 ? -8.569 -7.592 -1.834 1.00 92.50 95 LEU A N 1
ATOM 718 C CA . LEU A 1 95 ? -9.623 -8.406 -2.442 1.00 92.50 95 LEU A CA 1
ATOM 719 C C . LEU A 1 95 ? -9.837 -8.017 -3.912 1.00 92.50 95 LEU A C 1
ATOM 721 O O . LEU A 1 95 ? -9.873 -8.885 -4.785 1.00 92.50 95 LEU A O 1
ATOM 725 N N . ALA A 1 96 ? -9.892 -6.714 -4.199 1.00 94.44 96 ALA A N 1
ATOM 726 C CA . ALA A 1 96 ? -10.014 -6.188 -5.558 1.00 94.44 96 ALA A CA 1
ATOM 727 C C . ALA A 1 96 ? -8.803 -6.538 -6.445 1.00 94.44 96 ALA A C 1
ATOM 729 O O . ALA A 1 96 ? -8.959 -6.856 -7.624 1.00 94.44 96 ALA A O 1
ATOM 730 N N . LEU A 1 97 ? -7.592 -6.500 -5.880 1.00 93.94 97 LEU A N 1
ATOM 731 C CA . LEU A 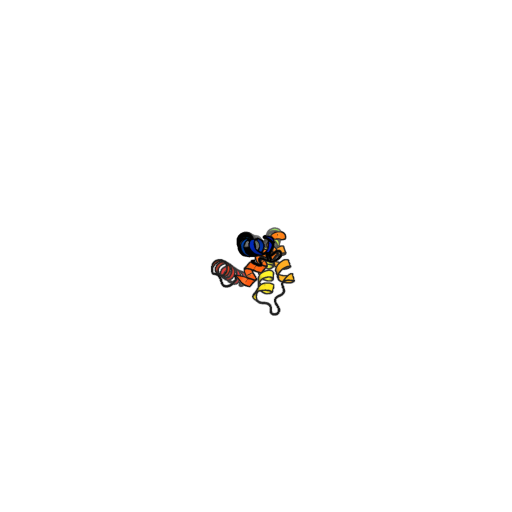1 97 ? -6.353 -6.689 -6.635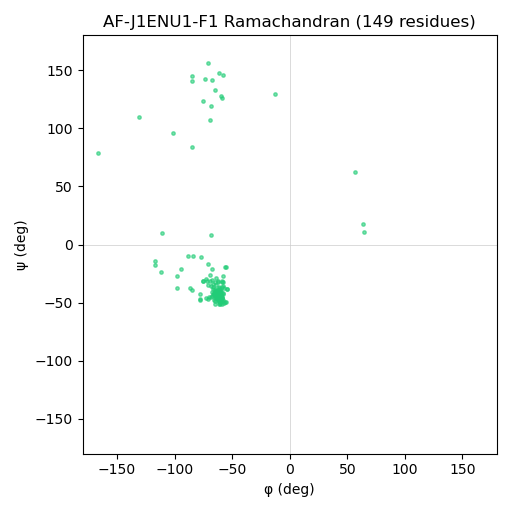 1.00 93.94 97 LEU A CA 1
ATOM 732 C C . LEU A 1 97 ? -5.945 -8.157 -6.829 1.00 93.94 97 LEU A C 1
ATOM 734 O O . LEU A 1 97 ? -5.395 -8.500 -7.874 1.00 93.94 97 LEU A O 1
ATOM 738 N N . LEU A 1 98 ? -6.129 -8.996 -5.807 1.00 89.69 98 LEU A N 1
ATOM 739 C CA . LEU A 1 98 ? -5.538 -10.338 -5.730 1.00 89.69 98 LEU A CA 1
ATOM 740 C C . LEU A 1 98 ? -6.566 -11.468 -5.839 1.00 89.69 98 LEU A C 1
ATOM 742 O O . LEU A 1 98 ? -6.184 -12.578 -6.204 1.00 89.69 98 LEU A O 1
ATOM 746 N N . GLU A 1 99 ? -7.831 -11.209 -5.505 1.00 89.12 99 GLU A N 1
ATOM 747 C CA . GLU A 1 99 ? -8.872 -12.246 -5.420 1.00 89.12 99 GLU A CA 1
ATOM 748 C C . GLU A 1 99 ? -10.015 -12.049 -6.429 1.00 89.12 99 GLU A C 1
ATOM 750 O O . GLU A 1 99 ? -10.782 -12.979 -6.666 1.00 89.12 99 GLU A O 1
ATOM 755 N N . SER A 1 100 ? -10.124 -10.872 -7.053 1.00 89.56 100 SER A N 1
ATOM 756 C CA . SER A 1 100 ? -11.171 -10.575 -8.039 1.00 89.56 100 SER A CA 1
ATOM 757 C C . SER A 1 100 ? -10.790 -11.033 -9.449 1.00 89.56 100 SER A C 1
ATOM 759 O O . SER A 1 100 ? -9.651 -10.851 -9.884 1.00 89.56 100 SER A O 1
ATOM 761 N N . ASP A 1 101 ? -11.768 -11.576 -10.177 1.00 87.31 101 ASP A N 1
ATOM 762 C CA . ASP A 1 101 ? -11.663 -11.912 -11.599 1.00 87.31 101 ASP A CA 1
ATOM 763 C C . ASP A 1 101 ? -12.879 -11.341 -12.363 1.00 87.31 101 ASP A C 1
ATOM 765 O O . ASP A 1 101 ? -14.003 -11.809 -12.147 1.00 87.31 101 ASP A O 1
ATOM 769 N N . PRO A 1 102 ? -12.705 -10.309 -13.214 1.00 90.56 102 PRO A N 1
ATOM 770 C CA . PRO A 1 102 ? -11.442 -9.649 -13.551 1.00 90.56 102 PRO A CA 1
ATOM 771 C C . PRO A 1 102 ? -10.887 -8.793 -12.399 1.00 90.56 102 PRO A C 1
ATOM 773 O O . PRO A 1 102 ? -11.629 -8.312 -11.545 1.00 90.56 102 PRO A O 1
ATOM 776 N N . ILE A 1 103 ? -9.570 -8.561 -12.413 1.00 92.44 103 ILE A N 1
ATOM 777 C CA . ILE A 1 103 ? -8.899 -7.660 -11.462 1.00 92.44 103 ILE A CA 1
ATOM 778 C C . ILE A 1 103 ? -9.476 -6.244 -11.593 1.00 92.44 103 ILE A C 1
ATOM 780 O O . ILE A 1 103 ? -9.439 -5.662 -12.682 1.00 92.44 103 ILE A O 1
ATOM 784 N N . ASP A 1 104 ? -9.909 -5.655 -10.475 1.00 94.75 104 ASP A N 1
ATOM 785 C CA . ASP A 1 104 ? -10.392 -4.273 -10.421 1.00 94.75 104 ASP A CA 1
ATOM 786 C C . ASP A 1 104 ? -9.313 -3.340 -9.853 1.00 94.75 104 ASP A C 1
ATOM 788 O O . ASP A 1 104 ? -9.13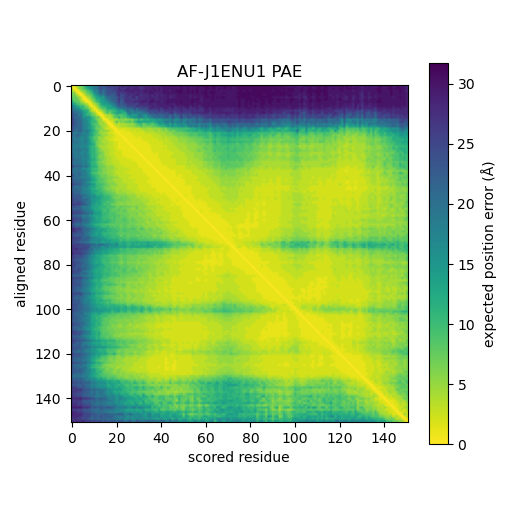9 -3.174 -8.644 1.00 94.75 104 ASP A O 1
ATOM 792 N N . LEU A 1 105 ? -8.563 -2.711 -10.759 1.00 94.44 105 LEU A N 1
ATOM 793 C CA . LEU A 1 105 ? -7.498 -1.780 -10.387 1.00 94.44 105 LEU A CA 1
ATOM 794 C C . LEU A 1 105 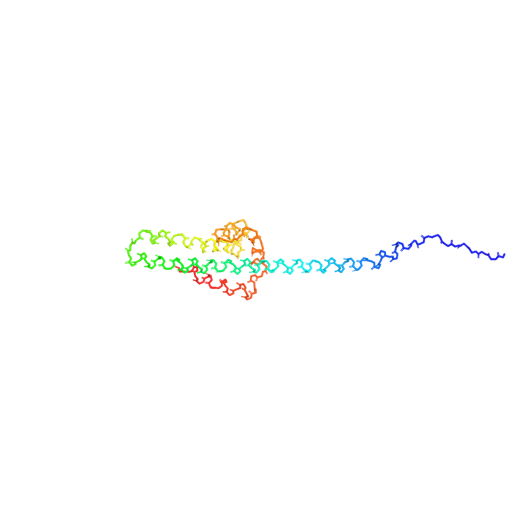? -8.029 -0.479 -9.775 1.00 94.44 105 LEU A C 1
ATOM 796 O O . LEU A 1 105 ? -7.300 0.161 -9.022 1.00 94.44 105 LEU A O 1
ATOM 800 N N . ASN A 1 106 ? -9.253 -0.060 -10.096 1.00 95.50 106 ASN A N 1
ATOM 801 C CA . ASN A 1 106 ? -9.801 1.182 -9.556 1.00 95.50 106 ASN A CA 1
ATOM 802 C C . ASN A 1 106 ? -10.261 0.964 -8.118 1.00 95.50 106 ASN A C 1
ATOM 804 O O . ASN A 1 106 ? -9.823 1.698 -7.234 1.00 95.50 106 ASN A O 1
ATOM 808 N N . ALA A 1 107 ? -11.008 -0.113 -7.865 1.00 95.44 107 ALA A N 1
ATOM 809 C CA . ALA A 1 107 ? -11.362 -0.518 -6.508 1.00 95.44 107 ALA A CA 1
ATOM 810 C C . ALA A 1 107 ? -10.117 -0.787 -5.644 1.00 95.44 107 ALA A C 1
ATOM 812 O O . ALA A 1 107 ? -10.091 -0.422 -4.468 1.00 95.44 107 ALA A O 1
ATOM 813 N N . ALA A 1 108 ? -9.049 -1.354 -6.222 1.00 96.06 108 ALA A N 1
ATOM 814 C CA . ALA A 1 108 ? -7.782 -1.524 -5.512 1.00 96.06 108 ALA A CA 1
ATOM 815 C C . ALA A 1 108 ? -7.174 -0.180 -5.070 1.00 96.06 108 ALA A C 1
ATOM 817 O O . ALA A 1 108 ? -6.791 -0.025 -3.910 1.00 96.06 108 ALA A O 1
ATOM 818 N N . ARG A 1 109 ? -7.111 0.809 -5.971 1.00 96.06 109 ARG A N 1
ATOM 819 C CA . ARG A 1 109 ? -6.594 2.151 -5.652 1.00 96.06 109 ARG A CA 1
ATOM 820 C C . ARG A 1 109 ? -7.439 2.864 -4.605 1.00 96.06 109 ARG A C 1
ATOM 822 O O . ARG A 1 109 ? -6.883 3.445 -3.679 1.00 96.06 109 ARG A O 1
ATOM 829 N N . GLU A 1 110 ? -8.761 2.800 -4.737 1.00 96.19 110 GLU A N 1
ATOM 830 C CA . GLU A 1 110 ? -9.694 3.383 -3.770 1.00 96.19 110 GLU A CA 1
ATOM 831 C C . GLU A 1 110 ? -9.528 2.756 -2.382 1.00 96.19 110 GLU A C 1
ATOM 833 O O . GLU A 1 110 ? -9.477 3.469 -1.379 1.00 96.19 110 GLU A O 1
ATOM 838 N N . GLY A 1 111 ? -9.375 1.431 -2.321 1.00 95.75 111 GLY A N 1
ATOM 839 C CA . GLY A 1 111 ? -9.115 0.720 -1.075 1.00 95.75 111 GLY A CA 1
ATOM 840 C C . GLY A 1 111 ? -7.805 1.157 -0.412 1.00 95.75 111 GLY A C 1
ATOM 841 O O . GLY A 1 111 ? -7.817 1.490 0.770 1.00 95.75 111 GLY A O 1
ATOM 842 N N . PHE A 1 112 ? -6.696 1.234 -1.160 1.00 96.00 112 PHE A N 1
ATOM 843 C CA . PHE A 1 112 ? -5.409 1.677 -0.602 1.00 96.00 112 PHE A CA 1
ATOM 844 C C . PHE A 1 112 ? -5.425 3.147 -0.175 1.00 96.00 112 PHE A C 1
ATOM 846 O O . PHE A 1 112 ? -4.810 3.486 0.836 1.00 96.00 112 PHE A O 1
ATOM 853 N N . ALA A 1 113 ? -6.155 4.008 -0.891 1.00 95.38 113 ALA A N 1
ATOM 854 C CA . ALA A 1 113 ? -6.366 5.395 -0.481 1.00 95.38 113 ALA A CA 1
ATOM 855 C C . ALA A 1 113 ? -7.145 5.481 0.842 1.00 95.38 113 ALA A C 1
ATOM 857 O O . ALA A 1 113 ? -6.796 6.271 1.717 1.00 95.38 113 ALA A O 1
ATOM 858 N N . ARG A 1 114 ? -8.168 4.634 1.022 1.00 94.69 114 ARG A N 1
ATOM 859 C CA . ARG A 1 114 ? -8.893 4.504 2.296 1.00 94.69 114 ARG A CA 1
ATOM 860 C C . ARG A 1 114 ? -8.025 3.909 3.408 1.00 94.69 114 ARG A C 1
ATOM 862 O O . ARG A 1 114 ? -8.192 4.283 4.560 1.00 94.69 114 ARG A O 1
ATOM 869 N N . GLY A 1 115 ? -7.070 3.051 3.055 1.00 92.00 115 GLY A N 1
ATOM 870 C CA . GLY A 1 115 ? -5.987 2.579 3.924 1.00 92.00 115 GLY A CA 1
ATOM 871 C C . GLY A 1 115 ? -4.952 3.648 4.300 1.00 92.00 115 GLY A C 1
ATOM 872 O O . GLY A 1 115 ? -3.925 3.322 4.883 1.00 92.00 115 GLY A O 1
ATOM 873 N N . GLU A 1 116 ? -5.200 4.917 3.956 1.00 93.12 116 GLU A N 1
ATOM 874 C CA . GLU A 1 116 ? -4.339 6.071 4.240 1.00 93.12 116 GLU A CA 1
ATOM 875 C C . GLU A 1 116 ? -2.960 6.021 3.552 1.00 93.12 116 GLU A C 1
ATOM 877 O O . GLU A 1 116 ? -2.053 6.780 3.904 1.00 93.12 116 GLU A O 1
ATOM 882 N N . ASN A 1 117 ? -2.793 5.179 2.523 1.00 92.44 117 ASN A N 1
ATOM 883 C CA . ASN A 1 117 ? -1.588 5.215 1.696 1.00 92.44 117 ASN A CA 1
ATOM 884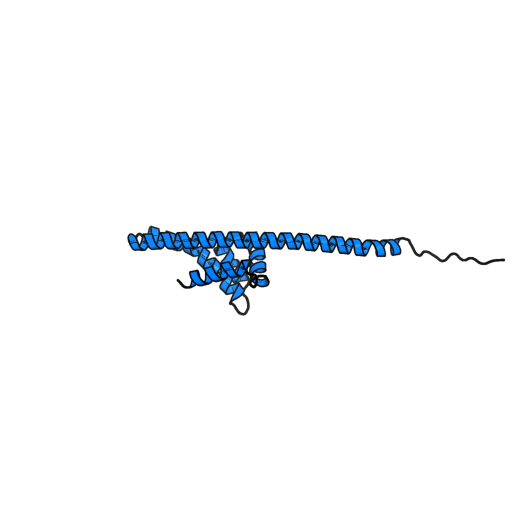 C C . ASN A 1 117 ? -1.529 6.522 0.894 1.00 92.44 117 ASN A C 1
ATOM 886 O O . ASN A 1 117 ? -2.539 7.012 0.381 1.00 92.44 117 ASN A O 1
ATOM 890 N N . HIS A 1 118 ? -0.324 7.079 0.751 1.00 91.75 118 HIS A N 1
ATOM 891 C CA . HIS A 1 118 ? -0.131 8.339 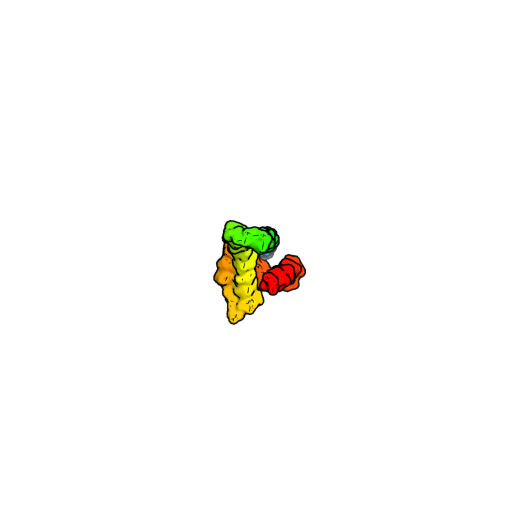0.040 1.00 91.75 118 HIS A CA 1
ATOM 892 C C . HIS A 1 118 ? -0.496 8.189 -1.451 1.00 91.75 118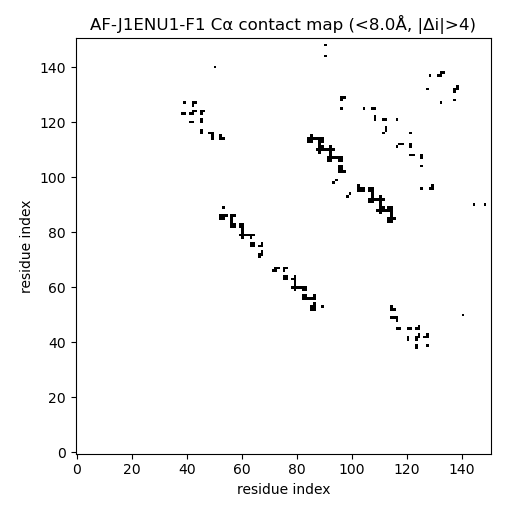 HIS A C 1
ATOM 894 O O . HIS A 1 118 ? -0.017 7.244 -2.077 1.00 91.75 118 HIS A O 1
ATOM 900 N N . PRO A 1 119 ? -1.271 9.107 -2.064 1.00 91.75 119 PRO A N 1
ATOM 901 C CA . PRO A 1 119 ? -1.765 8.946 -3.438 1.00 91.75 119 PRO A CA 1
ATOM 902 C C . PRO A 1 119 ? -0.678 8.686 -4.488 1.00 91.75 119 PRO A C 1
ATOM 904 O O . PRO A 1 119 ? -0.868 7.869 -5.384 1.00 91.75 119 PRO A O 1
ATOM 907 N N . GLU A 1 120 ? 0.479 9.338 -4.348 1.00 91.12 120 GLU A N 1
ATOM 908 C CA . GLU A 1 120 ? 1.628 9.172 -5.257 1.00 91.12 120 GLU A CA 1
ATOM 909 C C . GLU A 1 120 ? 2.277 7.781 -5.165 1.00 91.12 120 GLU A C 1
ATOM 911 O O . GLU A 1 120 ? 2.941 7.331 -6.097 1.00 91.12 120 GLU A O 1
ATOM 916 N N . ASP A 1 121 ? 2.053 7.079 -4.056 1.00 93.19 121 ASP A N 1
ATOM 917 C CA . ASP A 1 121 ? 2.660 5.788 -3.764 1.00 93.19 121 ASP A CA 1
ATOM 918 C C . ASP A 1 121 ? 1.759 4.616 -4.183 1.00 93.19 121 ASP A C 1
ATOM 920 O O . ASP A 1 121 ? 2.261 3.514 -4.435 1.00 93.19 121 ASP A O 1
ATOM 924 N N . ILE A 1 122 ? 0.448 4.852 -4.324 1.00 94.62 122 ILE A N 1
ATOM 925 C CA . ILE A 1 122 ? -0.564 3.815 -4.574 1.00 94.62 122 ILE A CA 1
ATOM 926 C C . ILE A 1 122 ? -0.271 3.035 -5.858 1.00 94.62 122 ILE A C 1
ATOM 928 O O . ILE A 1 122 ? -0.336 1.808 -5.849 1.00 94.62 122 ILE A O 1
ATOM 932 N N . ASP A 1 123 ? 0.076 3.701 -6.960 1.00 94.94 123 ASP A N 1
ATOM 933 C CA . ASP A 1 123 ? 0.338 2.992 -8.220 1.00 94.94 123 ASP A CA 1
ATOM 934 C C . ASP A 1 123 ? 1.552 2.060 -8.108 1.00 94.94 123 ASP A C 1
ATOM 936 O O . ASP A 1 123 ? 1.520 0.928 -8.597 1.00 94.94 123 ASP A O 1
ATOM 940 N N . SER A 1 124 ? 2.605 2.507 -7.415 1.00 93.50 124 SER A N 1
ATOM 941 C CA . SER A 1 124 ? 3.794 1.688 -7.168 1.00 93.50 124 SER A CA 1
ATOM 942 C C . SER A 1 124 ? 3.488 0.499 -6.250 1.00 93.50 124 SER A C 1
ATOM 944 O O . SER A 1 124 ? 3.937 -0.619 -6.516 1.00 93.50 124 SER A O 1
ATOM 946 N N . LEU A 1 125 ? 2.634 0.701 -5.242 1.00 94.19 125 LEU A N 1
ATOM 947 C CA . LEU A 1 125 ? 2.150 -0.340 -4.337 1.00 94.19 125 LEU A CA 1
ATOM 948 C C . LEU A 1 125 ? 1.308 -1.395 -5.068 1.00 94.19 125 LEU A C 1
ATOM 95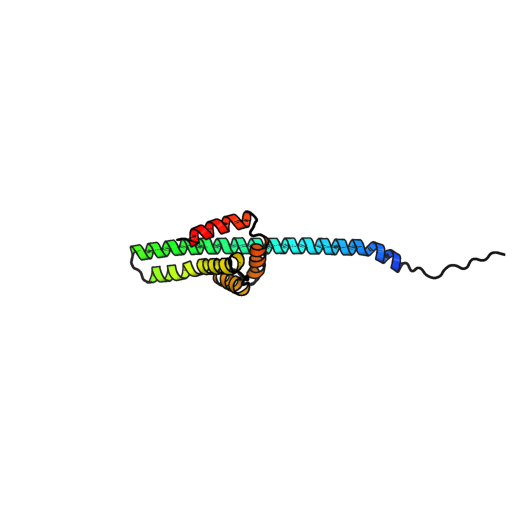0 O O . LEU A 1 125 ? 1.560 -2.593 -4.936 1.00 94.19 125 LEU A O 1
ATOM 954 N N . VAL A 1 126 ? 0.342 -0.963 -5.882 1.00 94.38 126 VAL A N 1
ATOM 955 C CA . VAL A 1 126 ? -0.498 -1.844 -6.708 1.00 94.38 126 VAL A CA 1
ATOM 956 C C . VAL A 1 126 ? 0.366 -2.654 -7.671 1.00 94.38 126 VAL A C 1
ATOM 958 O O . VAL A 1 126 ? 0.172 -3.864 -7.809 1.00 94.38 126 VAL A O 1
ATOM 961 N N . TRP A 1 127 ? 1.350 -2.021 -8.315 1.00 94.69 127 TRP A N 1
ATOM 962 C CA . TRP A 1 127 ? 2.290 -2.717 -9.189 1.00 94.69 127 TRP A CA 1
ATOM 963 C C . TRP A 1 127 ? 3.094 -3.783 -8.430 1.00 94.69 127 TRP A C 1
ATOM 965 O O . TRP A 1 127 ? 3.172 -4.927 -8.888 1.00 94.69 127 TRP A O 1
ATOM 975 N N . LEU A 1 128 ? 3.628 -3.452 -7.250 1.00 92.94 128 LEU A N 1
ATOM 976 C CA . LEU A 1 128 ? 4.377 -4.394 -6.416 1.00 92.94 128 LEU A CA 1
ATOM 977 C C . LEU A 1 128 ? 3.511 -5.584 -6.000 1.00 92.94 128 LEU A C 1
ATOM 979 O O . LEU A 1 128 ? 3.907 -6.727 -6.205 1.00 92.94 128 LEU A O 1
ATOM 983 N N . LEU A 1 129 ? 2.312 -5.346 -5.472 1.00 90.94 129 LEU A N 1
ATOM 984 C CA . LEU A 1 129 ? 1.419 -6.421 -5.039 1.00 90.94 129 LEU A CA 1
ATOM 985 C C . LEU A 1 129 ? 0.950 -7.288 -6.212 1.00 90.94 129 LEU A C 1
ATOM 987 O O . LEU A 1 129 ? 0.794 -8.499 -6.070 1.00 90.94 129 LEU A O 1
ATOM 991 N N . ARG A 1 130 ? 0.785 -6.717 -7.405 1.00 91.12 130 ARG A N 1
ATOM 992 C CA . ARG A 1 130 ? 0.394 -7.486 -8.590 1.00 91.12 130 ARG A CA 1
ATOM 993 C C . ARG A 1 130 ? 1.502 -8.417 -9.081 1.00 91.12 130 ARG A C 1
ATOM 995 O O . ARG A 1 130 ? 1.224 -9.569 -9.407 1.00 91.12 130 ARG A O 1
ATOM 1002 N N . TRP A 1 131 ? 2.737 -7.927 -9.160 1.00 89.75 131 TRP A N 1
ATOM 1003 C CA . TRP A 1 131 ? 3.838 -8.653 -9.807 1.00 89.75 131 TRP A CA 1
ATOM 1004 C C . TRP A 1 131 ? 4.742 -9.405 -8.827 1.00 89.75 131 TRP A C 1
ATOM 1006 O O . TRP A 1 131 ? 5.307 -10.436 -9.187 1.00 89.75 131 TRP A O 1
ATOM 1016 N N . PHE A 1 132 ? 4.842 -8.935 -7.583 1.00 86.56 132 PHE A N 1
ATOM 1017 C CA . PHE A 1 132 ? 5.729 -9.476 -6.551 1.00 86.56 132 PHE A CA 1
ATOM 1018 C C . PHE A 1 132 ? 4.988 -10.172 -5.403 1.00 86.56 132 PHE A C 1
ATOM 1020 O O . PHE A 1 132 ? 5.638 -10.581 -4.442 1.00 86.56 132 PHE A O 1
ATOM 1027 N N . ASN A 1 133 ? 3.670 -10.413 -5.500 1.00 80.69 133 ASN A N 1
ATOM 1028 C CA . ASN A 1 133 ? 2.944 -11.150 -4.451 1.00 80.69 133 ASN A CA 1
ATOM 1029 C C . ASN A 1 133 ? 3.521 -12.533 -4.144 1.00 80.69 133 ASN A C 1
ATOM 1031 O O . ASN A 1 133 ? 3.222 -13.057 -3.086 1.00 80.69 133 ASN A O 1
ATOM 1035 N N . ARG A 1 134 ? 4.326 -13.146 -5.018 1.00 82.00 134 ARG A N 1
ATOM 1036 C CA . ARG A 1 134 ? 4.913 -14.477 -4.779 1.00 82.00 134 ARG A CA 1
ATOM 1037 C C . ARG A 1 134 ? 6.192 -14.456 -3.943 1.00 82.00 134 ARG A C 1
ATOM 1039 O O . ARG A 1 134 ? 6.658 -15.520 -3.551 1.00 82.00 134 ARG A O 1
ATOM 1046 N N . TYR A 1 135 ? 6.767 -13.285 -3.686 1.00 82.50 135 TYR A N 1
ATOM 1047 C CA . TYR A 1 135 ? 7.985 -13.161 -2.890 1.00 82.50 135 TYR A CA 1
ATOM 1048 C C . TYR A 1 135 ? 7.664 -13.114 -1.395 1.00 82.50 135 TYR A C 1
ATOM 1050 O O . TYR A 1 135 ? 6.662 -12.529 -0.982 1.00 82.50 135 TYR A O 1
ATOM 1058 N N . GLU A 1 136 ? 8.539 -13.695 -0.573 1.00 75.38 136 GLU A N 1
ATOM 1059 C CA . GLU A 1 136 ? 8.326 -13.821 0.878 1.00 75.38 136 GLU A CA 1
ATOM 1060 C C . GLU A 1 136 ? 8.104 -12.479 1.579 1.00 75.38 136 GLU A C 1
ATOM 1062 O O . GLU A 1 136 ? 7.237 -12.384 2.445 1.00 75.38 136 GLU A O 1
ATOM 1067 N N . ILE A 1 137 ? 8.821 -11.434 1.147 1.00 74.06 137 ILE A N 1
ATOM 1068 C CA . ILE A 1 137 ? 8.698 -10.073 1.688 1.00 74.06 137 ILE A CA 1
ATOM 1069 C C . ILE A 1 137 ? 7.271 -9.512 1.568 1.00 74.06 137 ILE A C 1
ATOM 1071 O O . ILE A 1 137 ? 6.867 -8.694 2.384 1.00 74.06 137 ILE A O 1
ATOM 1075 N N . VAL A 1 138 ? 6.496 -9.982 0.584 1.00 79.25 138 VAL A N 1
ATOM 1076 C CA . VAL A 1 138 ? 5.089 -9.607 0.387 1.00 79.25 138 VAL A CA 1
ATOM 1077 C C . VAL A 1 138 ? 4.144 -10.654 0.992 1.00 79.25 138 VAL A C 1
ATOM 1079 O O . VAL A 1 138 ? 3.119 -10.302 1.573 1.00 79.25 138 VAL A O 1
ATOM 1082 N N . GLN A 1 139 ? 4.473 -11.948 0.897 1.00 78.69 139 GLN A N 1
ATOM 1083 C CA . GLN A 1 139 ? 3.629 -13.033 1.417 1.00 78.69 139 GLN A CA 1
ATOM 1084 C C . GLN A 1 139 ? 3.478 -13.009 2.938 1.00 78.69 139 GLN A C 1
ATOM 1086 O O . GLN A 1 139 ? 2.379 -13.273 3.424 1.00 78.69 139 GLN A O 1
ATOM 1091 N N . GLN A 1 140 ? 4.542 -12.717 3.693 1.00 77.69 140 GLN A N 1
ATOM 1092 C CA . GLN A 1 140 ? 4.470 -12.761 5.156 1.00 77.69 140 GLN A CA 1
ATOM 1093 C C . GLN A 1 140 ? 3.423 -11.779 5.715 1.00 77.69 140 GLN A C 1
ATOM 1095 O O . GLN A 1 140 ? 2.509 -12.241 6.409 1.00 77.69 140 GLN A O 1
ATOM 1100 N N . PRO A 1 141 ? 3.423 -10.485 5.336 1.00 74.19 141 PRO A N 1
ATOM 1101 C CA . PRO A 1 141 ? 2.348 -9.571 5.722 1.00 74.19 141 PRO A CA 1
ATOM 1102 C C . PRO A 1 141 ? 0.970 -10.019 5.219 1.00 74.19 141 PRO A C 1
ATOM 1104 O O . PRO A 1 141 ? 0.013 -10.028 5.990 1.00 74.19 141 PRO A O 1
ATOM 1107 N N . LEU A 1 142 ? 0.856 -10.505 3.972 1.00 72.94 142 LEU A N 1
ATOM 1108 C CA . LEU A 1 142 ? -0.414 -11.015 3.425 1.00 72.94 142 LEU A CA 1
ATOM 1109 C C . LEU A 1 142 ? -1.001 -12.182 4.242 1.00 72.94 142 LEU A C 1
ATOM 1111 O O . LEU A 1 142 ? -2.222 -12.356 4.293 1.00 72.94 142 LEU A O 1
ATOM 1115 N N . VAL A 1 143 ? -0.164 -13.026 4.852 1.00 74.88 143 VAL A N 1
ATOM 1116 C CA . VAL A 1 143 ? -0.619 -14.100 5.748 1.00 74.88 143 VAL A CA 1
ATOM 1117 C C . VAL A 1 143 ? -1.153 -13.520 7.056 1.00 74.88 143 VAL A C 1
ATOM 1119 O O . VAL A 1 143 ? -2.253 -13.892 7.466 1.00 74.88 143 VAL A O 1
ATOM 1122 N N . HIS A 1 144 ? -0.432 -12.585 7.682 1.00 72.00 144 HIS A N 1
ATOM 1123 C CA . HIS A 1 144 ? -0.886 -11.921 8.908 1.00 72.00 144 HIS A CA 1
ATOM 1124 C C . HIS A 1 144 ? -2.196 -11.160 8.697 1.00 72.00 144 HIS A C 1
ATOM 1126 O O . HIS A 1 144 ? -3.115 -11.277 9.509 1.00 72.00 144 HIS A O 1
ATOM 1132 N N . TRP A 1 145 ? -2.328 -10.474 7.565 1.00 70.94 145 TRP A N 1
ATOM 1133 C CA . TRP A 1 145 ? -3.553 -9.778 7.196 1.00 70.94 145 TRP A CA 1
ATOM 1134 C C . TRP A 1 145 ? -4.725 -10.741 7.008 1.00 70.94 145 TRP A C 1
ATOM 1136 O O . TRP A 1 145 ? -5.789 -10.499 7.562 1.00 70.94 145 TRP A O 1
ATOM 1146 N N . ARG A 1 146 ? -4.537 -11.891 6.343 1.00 72.50 146 ARG A N 1
ATOM 1147 C CA . ARG A 1 146 ? -5.590 -12.923 6.216 1.00 72.50 146 ARG A CA 1
ATOM 1148 C C . ARG A 1 146 ? -6.008 -13.550 7.548 1.00 72.50 146 ARG A C 1
ATOM 1150 O O . ARG A 1 146 ? -7.130 -14.039 7.675 1.00 72.50 146 ARG A O 1
ATOM 1157 N N . VAL A 1 147 ? -5.111 -13.608 8.530 1.00 71.44 147 VAL A N 1
ATOM 1158 C CA . VAL A 1 147 ? -5.464 -14.036 9.892 1.00 71.44 147 VAL A CA 1
ATOM 1159 C C . VAL A 1 147 ? -6.273 -12.944 10.590 1.00 71.44 147 VAL A C 1
ATOM 1161 O O . VAL A 1 147 ? -7.326 -13.253 11.139 1.00 71.44 147 VAL A O 1
ATOM 1164 N N . GLY A 1 148 ? -5.833 -11.685 10.506 1.00 61.78 148 GLY A N 1
ATOM 1165 C CA . GLY A 1 148 ? -6.561 -10.538 11.052 1.00 61.78 148 GLY A CA 1
ATOM 1166 C C . GLY A 1 148 ? -7.933 -10.322 10.409 1.00 61.78 148 GLY A C 1
ATOM 1167 O O . GLY A 1 148 ? -8.861 -9.930 11.092 1.00 61.78 148 GLY A O 1
ATOM 1168 N N . ASP A 1 149 ? -8.092 -10.648 9.126 1.00 70.88 149 ASP A N 1
ATOM 1169 C CA . ASP A 1 149 ? -9.344 -10.494 8.378 1.00 70.88 149 ASP A CA 1
ATOM 1170 C C . ASP A 1 149 ? -10.448 -11.486 8.782 1.00 70.88 149 ASP A C 1
ATOM 1172 O O . ASP A 1 149 ? -11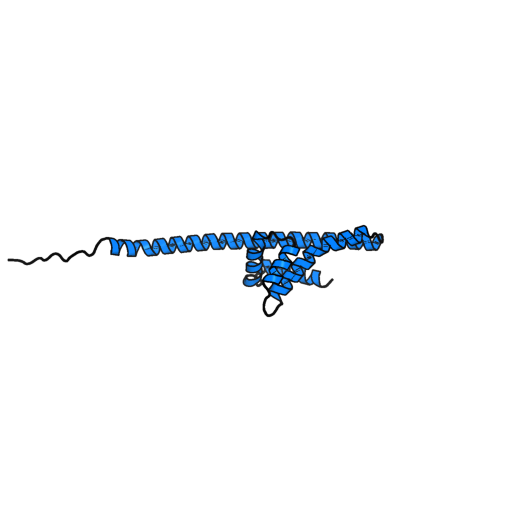.599 -11.296 8.372 1.00 70.88 149 ASP A O 1
ATOM 1176 N N . ARG A 1 150 ? -10.093 -12.572 9.486 1.00 67.00 150 ARG A N 1
ATOM 1177 C CA . ARG A 1 150 ? -11.008 -13.656 9.888 1.00 67.00 150 ARG A CA 1
ATOM 1178 C C . ARG A 1 150 ? -11.702 -13.418 11.231 1.00 67.00 150 ARG A C 1
ATOM 1180 O O . ARG A 1 150 ? -12.609 -14.184 11.557 1.00 67.00 150 ARG A O 1
ATOM 1187 N N . HIS A 1 151 ? -11.286 -12.408 11.987 1.00 53.38 151 HIS A N 1
ATOM 1188 C CA . HIS A 1 151 ? -11.772 -12.103 13.332 1.00 53.38 151 HIS A CA 1
ATOM 1189 C C . HIS A 1 151 ? -12.183 -10.636 13.427 1.00 53.38 151 HIS A C 1
ATOM 1191 O O . HIS A 1 151 ? -13.108 -10.362 14.220 1.00 53.38 151 HIS A O 1
#

Solvent-accessible surface area (backbone atoms only — not comparable to full-atom values): 8041 Å² total; per-residue (Å²): 133,84,89,81,85,79,80,83,79,84,56,70,66,68,60,50,54,66,61,48,48,62,53,53,50,49,52,51,50,51,50,50,50,52,52,50,53,52,48,52,52,50,15,52,53,34,46,55,52,35,51,52,45,32,55,49,20,48,52,47,17,53,53,22,44,52,50,17,74,77,65,71,39,66,67,30,46,53,49,17,62,56,26,41,42,27,39,51,16,41,48,48,11,46,42,24,55,75,71,38,86,75,63,33,68,64,55,18,48,53,13,34,46,49,22,67,37,56,78,88,34,43,65,38,27,54,50,42,55,68,76,44,47,86,39,65,90,46,38,56,58,54,51,55,49,59,58,61,73,74,112

Sequence (151 aa):
MSDAREPPGQGPLRSTLRITWPFLLMVLLLAACASGSLYVLSAVRAFVAGESLWTKGQKDAIYFLDRYAATGSPDAYAQFRKAIDAPLGDKAARLALLESDPIDLNAAREGFARGENHPEDIDSLVWLLRWFNRYEIVQQPLVHWRVGDRH

Foldseek 3Di:
DDDDDDDDDPDPVVVVCVVVVVVVVVVVVVVVVVVVVVLLVLLLVLVVVLLVLLVQLLVQLVVLVVVCVVPVDPVSVVSNVLSCQLLVLCVQLCCQQPVDVVRDNVSNLRSNVSNVGDNVNSVSNSVCCNPVCVPPSNVVSVVVSVVSVVD